Protein AF-A0A2E9GTX1-F1 (afdb_monomer_lite)

Foldseek 3Di:
DPPPVVVVQFQVFFPPNPDDAADDFDAAPLRARLDDRHGHDDDLVNLLVVLVVQLAQWEWAWAQAPQRDTDTDIDGSVCSVVCQRPADKDQLQVNQADPVGDGDPDPVRDRDAIKGWHWRRRQWGQDPVHRNYIYTYTFIAHRSRHGDPRGPVVVVVVVQVVQVVVVHHDDDDDDDDDDDPDD

Secondary structure (DSSP, 8-state):
---THHHHHHHHTBSS-S-----PPPB-TT--BSS-TTS----HHHHHHHHHTTT--EEEEEEE-TTS-EEEEEEEHHHHHHHHHH-EEE-GGGGSB-TTS-B---TTS-SSS-EEEEEEEEEEEEETTEEEEEEEEEEEE-TTSPBPTT-HHHHHHHHHHHHHTTT------------PPP-

Structure (mmCIF, N/CA/C/O backbone):
data_AF-A0A2E9GTX1-F1
#
_entry.id   AF-A0A2E9GTX1-F1
#
loo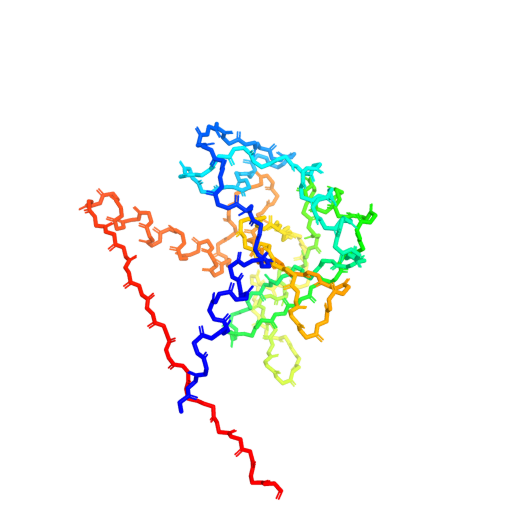p_
_atom_site.group_PDB
_atom_site.id
_atom_site.type_symbol
_atom_site.label_atom_id
_atom_site.label_alt_id
_atom_site.label_comp_id
_atom_site.label_asym_id
_atom_site.label_entity_id
_atom_site.label_seq_id
_atom_site.pdbx_PDB_ins_code
_atom_site.Cartn_x
_atom_site.Cartn_y
_atom_site.Cartn_z
_atom_site.occupancy
_atom_site.B_iso_or_equiv
_atom_site.auth_seq_id
_atom_site.auth_comp_id
_atom_site.auth_asym_id
_atom_site.auth_atom_id
_atom_site.pdbx_PDB_model_num
ATOM 1 N N . MET A 1 1 ? -7.125 -26.674 14.802 1.00 30.84 1 MET A N 1
ATOM 2 C CA . MET A 1 1 ? -8.381 -26.410 14.075 1.00 30.84 1 MET A CA 1
ATOM 3 C C . MET A 1 1 ? -8.521 -24.899 14.019 1.00 30.84 1 MET A C 1
ATOM 5 O O . MET A 1 1 ? -8.770 -24.301 15.054 1.00 30.84 1 MET A O 1
ATOM 9 N N . PHE A 1 2 ? -8.186 -24.266 12.892 1.00 29.27 2 PHE A N 1
ATOM 10 C CA . PHE A 1 2 ? -8.437 -22.829 12.733 1.00 29.27 2 PHE A CA 1
ATOM 11 C C . PHE A 1 2 ? -9.960 -22.638 12.704 1.00 29.27 2 PHE A C 1
ATOM 13 O O . PHE A 1 2 ? -10.611 -23.384 11.968 1.00 29.27 2 PHE A O 1
ATOM 20 N N . PRO A 1 3 ? -10.545 -21.738 13.512 1.00 34.19 3 PRO A N 1
ATOM 21 C CA . PRO A 1 3 ? -11.984 -21.523 13.473 1.00 34.19 3 PRO A CA 1
ATOM 22 C C . PRO A 1 3 ? -12.369 -21.019 12.078 1.00 34.19 3 PRO A C 1
ATOM 24 O O . PRO A 1 3 ? -11.708 -20.139 11.521 1.00 34.19 3 PRO A O 1
ATOM 27 N N . ALA A 1 4 ? -13.426 -21.601 11.509 1.00 36.94 4 ALA A N 1
ATOM 28 C CA . ALA A 1 4 ? -13.964 -21.264 10.188 1.00 36.94 4 ALA A CA 1
ATOM 29 C C . ALA A 1 4 ? -14.425 -19.791 10.073 1.00 36.94 4 ALA A C 1
ATOM 31 O O . ALA A 1 4 ? -14.687 -19.295 8.978 1.00 36.94 4 ALA A O 1
ATOM 32 N N . ASP A 1 5 ? -14.462 -19.079 11.198 1.00 38.44 5 ASP A N 1
ATOM 33 C CA . ASP A 1 5 ? -15.080 -17.765 11.358 1.00 38.44 5 ASP A CA 1
ATOM 34 C C . ASP A 1 5 ? -14.174 -16.609 10.892 1.00 38.44 5 ASP A C 1
ATOM 36 O O . ASP A 1 5 ? -14.658 -15.537 10.532 1.00 38.44 5 ASP A O 1
ATOM 40 N N . VAL A 1 6 ? -12.853 -16.820 10.813 1.00 40.81 6 VAL A N 1
ATOM 41 C CA . VAL A 1 6 ? -11.898 -15.767 10.401 1.00 40.81 6 VAL A CA 1
ATOM 42 C C . VAL A 1 6 ? -12.051 -15.421 8.918 1.00 40.81 6 VAL A C 1
ATOM 44 O O . VAL A 1 6 ? -11.935 -14.261 8.522 1.00 40.81 6 VAL A O 1
ATOM 47 N N . SER A 1 7 ? -12.346 -16.416 8.078 1.00 39.41 7 SER A N 1
ATOM 48 C CA . SER A 1 7 ? -12.526 -16.211 6.638 1.00 39.41 7 SER A CA 1
ATOM 49 C C . SER A 1 7 ? -13.778 -15.391 6.326 1.00 39.41 7 SER A C 1
ATOM 51 O O . SER A 1 7 ? -13.758 -14.597 5.389 1.00 39.41 7 SER A O 1
ATOM 53 N N . VAL A 1 8 ? -14.844 -15.550 7.116 1.00 40.91 8 VAL A N 1
ATOM 54 C CA . VAL A 1 8 ? -16.100 -14.801 6.956 1.00 40.91 8 VAL A CA 1
ATOM 55 C C . VAL A 1 8 ? -15.940 -13.369 7.470 1.00 40.91 8 VAL A C 1
ATOM 57 O O . VAL A 1 8 ? -16.283 -12.436 6.746 1.00 40.91 8 VAL A O 1
ATOM 60 N N . ALA A 1 9 ? -15.301 -13.175 8.630 1.00 45.56 9 ALA A N 1
ATOM 61 C CA . ALA A 1 9 ? -15.010 -11.843 9.166 1.00 45.56 9 ALA A CA 1
ATOM 62 C C . ALA A 1 9 ? -14.169 -10.995 8.189 1.00 45.56 9 ALA A C 1
ATOM 64 O O . ALA A 1 9 ? -14.499 -9.844 7.907 1.00 45.56 9 ALA A O 1
ATOM 65 N N . CYS A 1 10 ? -13.128 -11.570 7.572 1.00 47.41 10 CYS A N 1
ATOM 66 C CA . CYS A 1 10 ? -12.327 -10.867 6.560 1.00 47.41 10 CYS A CA 1
ATOM 67 C C . CYS A 1 10 ? -13.159 -10.376 5.361 1.00 47.41 10 CYS A C 1
ATOM 69 O O . CYS A 1 10 ? -12.869 -9.315 4.805 1.00 47.41 10 CYS A O 1
ATOM 71 N N . LEU A 1 11 ? -14.195 -11.119 4.959 1.00 54.22 11 LEU A N 1
ATOM 72 C CA . LEU A 1 11 ? -15.062 -10.746 3.838 1.00 54.22 11 LEU A CA 1
ATOM 73 C C . LEU A 1 11 ? -16.042 -9.621 4.206 1.00 54.22 11 LEU A C 1
ATOM 75 O O . LEU A 1 11 ? -16.317 -8.772 3.361 1.00 54.22 11 LEU A O 1
ATOM 79 N N . GLU A 1 12 ? -16.528 -9.573 5.449 1.00 61.72 12 GLU A N 1
ATOM 80 C CA . GLU A 1 12 ? -17.416 -8.506 5.948 1.00 61.72 12 GLU A CA 1
ATOM 81 C C . GLU A 1 12 ? -16.687 -7.173 6.158 1.00 61.72 12 GLU A C 1
ATOM 83 O O . GLU A 1 12 ? -17.268 -6.093 6.005 1.00 61.72 12 GLU A O 1
ATOM 88 N N . HIS A 1 13 ? -15.390 -7.245 6.456 1.00 71.44 13 HIS A N 1
ATOM 89 C CA . HIS A 1 13 ? -14.530 -6.083 6.649 1.00 71.44 13 HIS A CA 1
ATOM 90 C C . HIS A 1 13 ? -13.883 -5.569 5.359 1.00 71.44 13 HIS A C 1
ATOM 92 O O . HIS A 1 13 ? -13.066 -4.659 5.450 1.00 71.44 13 HIS A O 1
ATOM 98 N N . SER A 1 14 ? -14.218 -6.112 4.184 1.00 73.38 14 SER A N 1
ATOM 99 C CA . SER A 1 14 ? -13.615 -5.730 2.897 1.00 73.38 14 SER A CA 1
ATOM 100 C C . SER A 1 14 ? -14.444 -4.696 2.125 1.00 73.38 14 SER A C 1
ATOM 102 O O . SER A 1 14 ? -15.677 -4.707 2.161 1.00 73.38 14 SER A O 1
ATOM 104 N N . PHE A 1 15 ? -13.762 -3.837 1.370 1.00 68.06 15 PHE A N 1
ATOM 105 C CA . PHE A 1 15 ? -14.365 -2.896 0.429 1.00 68.06 15 PHE A CA 1
ATOM 106 C C . PHE A 1 15 ? -13.923 -3.201 -1.018 1.00 68.06 15 PHE A C 1
ATOM 108 O O . PHE A 1 15 ? -12.740 -3.445 -1.241 1.00 68.06 15 PHE A O 1
ATOM 115 N N . PRO A 1 16 ? -14.834 -3.156 -2.013 1.00 65.38 16 PRO A N 1
ATOM 116 C CA . PRO A 1 16 ? -16.277 -2.964 -1.877 1.00 65.38 16 PRO A CA 1
ATOM 117 C C . PRO A 1 16 ? -16.986 -4.199 -1.297 1.00 65.38 16 PRO A C 1
ATOM 119 O O . PRO A 1 16 ? -16.558 -5.331 -1.536 1.00 65.38 16 PRO A O 1
ATOM 122 N N . PRO A 1 17 ? -18.133 -4.020 -0.616 1.00 59.28 17 PRO A N 1
ATOM 123 C CA . PRO A 1 17 ? -19.033 -5.135 -0.346 1.00 59.28 17 PRO A CA 1
ATOM 124 C C . PRO A 1 17 ? -19.500 -5.734 -1.686 1.00 59.28 17 PRO A C 1
ATOM 126 O O . PRO A 1 17 ? -19.819 -4.992 -2.611 1.00 59.28 17 PRO A O 1
ATOM 129 N N . ARG A 1 18 ? -19.520 -7.071 -1.804 1.00 51.00 18 ARG A N 1
ATOM 130 C CA . ARG A 1 18 ? -19.622 -7.904 -3.036 1.00 51.00 18 ARG A CA 1
ATOM 131 C C . ARG A 1 18 ? -20.812 -7.673 -4.021 1.00 51.00 18 ARG A C 1
ATOM 133 O O . ARG A 1 18 ? -21.180 -8.597 -4.739 1.00 51.00 18 ARG A O 1
ATOM 140 N N . ARG A 1 19 ? -21.435 -6.493 -4.122 1.00 41.34 19 ARG A N 1
ATOM 141 C CA . ARG A 1 19 ? -22.638 -6.234 -4.948 1.00 41.34 19 ARG A CA 1
ATOM 142 C C . ARG A 1 19 ? -22.541 -5.052 -5.927 1.00 41.34 19 ARG A C 1
ATOM 144 O O . ARG A 1 19 ? -23.548 -4.390 -6.153 1.00 41.34 19 ARG A O 1
ATOM 151 N N . VAL A 1 20 ? -21.390 -4.775 -6.542 1.00 38.41 20 VAL A N 1
ATOM 152 C CA . VAL A 1 20 ? -21.312 -3.725 -7.582 1.00 38.41 20 VAL A CA 1
ATOM 153 C C . VAL A 1 20 ? -20.750 -4.286 -8.889 1.00 38.41 20 VAL A C 1
ATOM 155 O O . VAL A 1 20 ? -19.671 -4.874 -8.914 1.00 38.41 20 VAL A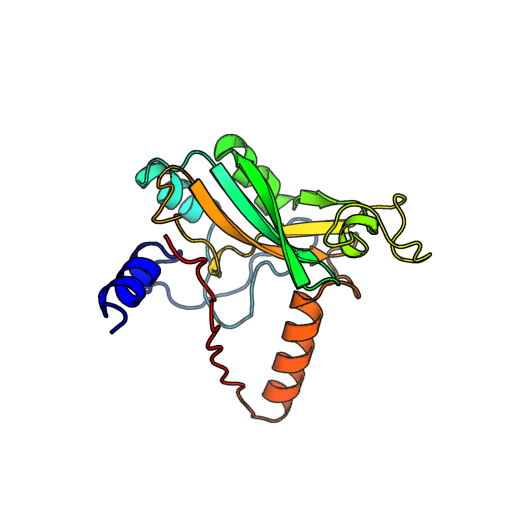 O 1
ATOM 158 N N . ALA A 1 21 ? -21.529 -4.142 -9.964 1.00 31.72 21 ALA A N 1
ATOM 159 C CA . ALA A 1 21 ? -21.206 -4.598 -11.314 1.00 31.72 21 ALA A CA 1
ATOM 160 C C . ALA A 1 21 ? -20.113 -3.740 -11.987 1.00 31.72 21 ALA A C 1
ATOM 162 O O . ALA A 1 21 ? -19.920 -2.571 -11.655 1.00 31.72 21 ALA A O 1
ATOM 163 N N . ALA A 1 22 ? -19.405 -4.344 -12.946 1.00 31.77 22 ALA A N 1
ATOM 164 C CA . ALA A 1 22 ? -18.255 -3.780 -13.656 1.00 31.77 22 ALA A CA 1
ATOM 165 C C . ALA A 1 22 ? -18.620 -2.652 -14.650 1.00 31.77 22 ALA A C 1
ATOM 167 O O . ALA A 1 22 ? -19.544 -2.824 -15.441 1.00 31.77 22 ALA A O 1
ATOM 168 N N . ASN A 1 23 ? -17.880 -1.528 -14.630 1.00 38.50 23 ASN A N 1
ATOM 169 C CA . ASN A 1 23 ? -17.809 -0.494 -15.687 1.00 38.50 23 ASN A CA 1
ATOM 170 C C . ASN A 1 23 ? -16.653 0.512 -15.399 1.00 38.50 23 ASN A C 1
ATOM 172 O O . ASN A 1 23 ? -16.122 0.472 -14.288 1.00 38.50 23 ASN A O 1
ATOM 176 N N . PRO A 1 24 ? -16.239 1.374 -16.354 1.00 32.38 24 PRO A N 1
ATOM 177 C CA . PRO A 1 24 ? -14.849 1.574 -16.758 1.00 32.38 24 PRO A CA 1
ATOM 178 C C . PRO A 1 24 ? -13.986 2.359 -15.751 1.00 32.38 24 PRO A C 1
ATOM 180 O O . PRO A 1 24 ? -14.481 3.075 -14.879 1.00 32.38 24 PRO A O 1
ATOM 183 N N . ALA A 1 25 ? -12.670 2.213 -15.930 1.00 37.97 25 ALA A N 1
ATOM 184 C CA . ALA A 1 25 ? -11.606 2.768 -15.104 1.00 37.97 25 ALA A CA 1
ATOM 185 C C . ALA A 1 25 ? -11.706 4.287 -14.888 1.00 37.97 25 ALA A C 1
ATOM 187 O O . ALA A 1 25 ? -11.892 5.053 -15.833 1.00 37.97 25 ALA A O 1
ATOM 188 N N . VAL A 1 26 ? -11.491 4.717 -13.643 1.00 38.34 26 VAL A N 1
ATOM 189 C CA . VAL A 1 26 ? -11.219 6.120 -13.310 1.00 38.34 26 VAL A CA 1
ATOM 190 C C . VAL A 1 26 ? -9.700 6.314 -13.287 1.00 38.34 26 VAL A C 1
ATOM 192 O O . VAL A 1 26 ? -8.965 5.566 -12.644 1.00 38.34 26 VAL A O 1
ATOM 195 N N . GLN A 1 27 ? -9.212 7.291 -14.039 1.00 42.59 27 GLN A N 1
ATOM 196 C CA . GLN A 1 27 ? -7.815 7.712 -13.982 1.00 42.59 27 GLN A CA 1
ATOM 197 C C . GLN A 1 27 ? -7.667 8.724 -12.846 1.00 42.59 27 GLN A C 1
ATOM 199 O O . GLN A 1 27 ? -8.513 9.605 -12.692 1.00 42.59 27 GLN A O 1
ATOM 204 N N . ASN A 1 28 ? -6.615 8.597 -12.039 1.00 51.41 28 ASN A N 1
ATOM 205 C CA . ASN A 1 28 ? -6.209 9.694 -11.163 1.00 51.41 28 ASN A CA 1
ATOM 206 C C . ASN A 1 28 ? -5.458 10.771 -11.973 1.00 51.41 28 ASN A C 1
ATOM 208 O O . ASN A 1 28 ? -5.235 10.609 -13.175 1.00 51.41 28 ASN A O 1
ATOM 212 N N . ASN A 1 29 ? -5.025 11.855 -11.322 1.00 47.56 29 ASN A N 1
ATOM 213 C CA . ASN A 1 29 ? -4.294 12.953 -11.978 1.00 47.56 29 ASN A CA 1
ATOM 214 C C . ASN A 1 29 ? -2.968 12.528 -12.636 1.00 47.56 29 ASN A C 1
ATOM 216 O O . ASN A 1 29 ? -2.377 13.302 -13.384 1.00 47.56 29 ASN A O 1
ATOM 220 N N . PHE A 1 30 ? -2.506 11.304 -12.381 1.00 44.81 30 PHE A N 1
ATOM 221 C CA . PHE A 1 30 ? -1.308 10.737 -12.984 1.00 44.81 30 PHE A CA 1
ATOM 222 C C . PHE A 1 30 ? -1.610 9.825 -14.175 1.00 44.81 30 PHE A C 1
ATOM 224 O O . PHE A 1 30 ? -0.687 9.242 -14.719 1.00 44.81 30 PHE A O 1
ATOM 231 N N . GLY A 1 31 ? -2.868 9.640 -14.584 1.00 40.12 31 GLY A N 1
ATOM 232 C CA . GLY A 1 31 ? -3.204 8.670 -15.633 1.00 40.12 31 GLY A CA 1
ATOM 233 C C . GLY A 1 31 ? -2.985 7.211 -15.208 1.00 40.12 31 GLY A C 1
ATOM 234 O O . GLY A 1 31 ? -3.155 6.304 -16.024 1.00 40.12 31 GLY A O 1
ATOM 235 N N . VAL A 1 32 ? -2.657 6.971 -13.930 1.00 42.09 32 VAL A N 1
ATOM 236 C CA . VAL A 1 32 ? -2.565 5.632 -13.348 1.00 42.09 32 VAL A CA 1
ATOM 237 C C . VAL A 1 32 ? -3.973 5.084 -13.283 1.00 42.09 32 VAL A C 1
ATOM 239 O O . VAL A 1 32 ? -4.873 5.678 -12.680 1.00 42.09 32 VAL A O 1
ATOM 242 N N . VAL A 1 33 ? -4.160 3.914 -13.875 1.00 42.41 33 VAL A N 1
ATOM 243 C CA . VAL A 1 33 ? -5.360 3.130 -13.636 1.00 42.41 33 VAL A CA 1
ATOM 244 C C . VAL A 1 33 ? -5.305 2.693 -12.170 1.00 42.41 33 VAL A C 1
ATOM 246 O O . VAL A 1 33 ? -4.505 1.832 -11.816 1.00 42.41 33 VAL A O 1
ATOM 249 N N . LEU A 1 34 ? -6.152 3.262 -11.305 1.00 43.19 34 LEU A N 1
ATOM 250 C CA . LEU A 1 34 ? -6.303 2.823 -9.903 1.00 43.19 34 LEU A CA 1
ATOM 251 C C . LEU A 1 34 ? -6.851 1.376 -9.786 1.00 43.19 34 LEU A C 1
ATOM 253 O O . LEU A 1 34 ? -7.179 0.927 -8.691 1.00 43.19 34 LEU A O 1
ATOM 257 N N . TYR A 1 35 ? -7.000 0.664 -10.910 1.00 47.97 35 TYR A N 1
ATOM 258 C CA . TYR A 1 35 ? -7.848 -0.512 -11.080 1.00 47.97 35 TYR A CA 1
ATOM 259 C C . TYR A 1 35 ? -7.195 -1.573 -11.974 1.00 47.97 35 TYR A C 1
ATOM 261 O O . TYR A 1 35 ? -6.485 -1.270 -12.933 1.00 47.97 35 TYR A O 1
ATOM 269 N N . SER A 1 36 ? -7.541 -2.832 -11.723 1.00 36.91 36 SER A N 1
ATOM 270 C CA . SER A 1 36 ? -7.483 -3.893 -12.728 1.00 36.91 36 SER A CA 1
ATOM 271 C C . SER A 1 36 ? -8.814 -3.913 -13.485 1.00 36.91 36 SER A C 1
ATOM 273 O O . SER A 1 36 ? -9.874 -3.771 -12.879 1.00 36.91 36 SER A O 1
ATOM 275 N N . ALA A 1 37 ? -8.779 -4.093 -14.809 1.00 33.03 37 ALA A N 1
ATOM 276 C CA . ALA A 1 37 ? -9.908 -3.975 -15.746 1.00 33.03 37 ALA A CA 1
ATOM 277 C C . ALA A 1 37 ? -11.081 -4.971 -15.539 1.00 33.03 37 ALA A C 1
ATOM 279 O O . ALA A 1 37 ? -11.916 -5.139 -16.424 1.00 33.03 37 ALA A O 1
ATOM 280 N N . ALA A 1 38 ? -11.168 -5.640 -14.388 1.00 35.59 38 ALA A N 1
ATOM 281 C CA . ALA A 1 38 ? -12.142 -6.687 -14.110 1.00 35.59 38 ALA A CA 1
ATOM 282 C C . ALA A 1 38 ? -13.292 -6.268 -13.174 1.00 35.59 38 ALA A C 1
ATOM 284 O O . ALA A 1 38 ? -14.238 -7.043 -13.017 1.00 35.59 38 ALA A O 1
ATOM 285 N N . ARG A 1 39 ? -13.234 -5.113 -12.492 1.00 45.41 39 ARG A N 1
ATOM 286 C CA . ARG A 1 39 ? -14.155 -4.800 -11.380 1.00 45.41 39 ARG A CA 1
ATOM 287 C C . ARG A 1 39 ? -14.478 -3.301 -11.326 1.00 45.41 39 ARG A C 1
ATOM 289 O O . ARG A 1 39 ? -13.654 -2.471 -11.674 1.00 45.41 39 ARG A O 1
ATOM 296 N N . GLY A 1 40 ? -15.742 -2.985 -11.034 1.00 43.00 40 GLY A N 1
ATOM 297 C CA . GLY A 1 40 ? -16.396 -1.725 -11.408 1.00 43.00 40 GLY A CA 1
ATOM 298 C C . GLY A 1 40 ? -15.986 -0.458 -10.661 1.00 43.00 40 GLY A C 1
ATOM 299 O O . GLY A 1 40 ? -15.158 -0.466 -9.759 1.00 43.00 40 GLY A O 1
ATOM 300 N N . ARG A 1 41 ? -16.617 0.651 -11.060 1.00 45.06 41 ARG A N 1
ATOM 301 C CA . ARG A 1 41 ? -16.395 2.016 -10.567 1.00 45.06 41 ARG A CA 1
ATOM 302 C C . ARG A 1 41 ? -16.552 2.114 -9.044 1.00 45.06 41 ARG A C 1
ATOM 304 O O . ARG A 1 41 ? -17.666 2.200 -8.538 1.00 45.06 41 ARG A O 1
ATOM 311 N N . LEU A 1 42 ? -15.431 2.175 -8.331 1.00 55.28 42 LEU A N 1
ATOM 312 C CA . LEU A 1 42 ? -15.382 2.577 -6.926 1.00 55.28 42 LEU A CA 1
ATOM 313 C C . LEU A 1 42 ? -15.067 4.061 -6.855 1.00 55.28 42 LEU A C 1
ATOM 315 O O . LEU A 1 42 ? -13.992 4.487 -7.279 1.00 55.28 42 LEU A O 1
ATOM 319 N N . VAL A 1 43 ? -16.007 4.854 -6.344 1.00 67.50 43 VAL A N 1
ATOM 320 C CA . VAL A 1 43 ? -15.802 6.290 -6.159 1.00 67.50 43 VAL A CA 1
ATOM 321 C C . VAL A 1 43 ? -15.094 6.503 -4.821 1.00 67.50 43 VAL A C 1
ATOM 323 O O . VAL A 1 43 ? -15.498 5.936 -3.809 1.00 67.50 43 VAL A O 1
ATOM 326 N N . VAL A 1 44 ? -14.065 7.357 -4.786 1.00 75.06 44 VAL A N 1
ATOM 327 C CA . VAL A 1 44 ? -13.350 7.767 -3.554 1.00 75.06 44 VAL A CA 1
ATOM 328 C C . VAL A 1 44 ? -14.326 8.132 -2.424 1.00 75.06 44 VAL A C 1
ATOM 330 O O . VAL A 1 44 ? -14.142 7.743 -1.272 1.00 75.06 44 VAL A O 1
ATOM 333 N N . LYS A 1 45 ? -15.424 8.809 -2.776 1.00 79.38 45 LYS A N 1
ATOM 334 C CA . LYS A 1 45 ? -16.520 9.169 -1.871 1.00 79.38 45 LYS A CA 1
ATOM 335 C C . LYS A 1 45 ? -17.201 7.960 -1.215 1.00 79.38 45 LYS A C 1
ATOM 337 O O . LYS A 1 45 ? -17.541 8.035 -0.035 1.00 79.38 45 LYS A O 1
ATOM 342 N N . ASP A 1 46 ? -17.396 6.866 -1.948 1.00 83.06 46 ASP A N 1
ATOM 343 C CA . ASP A 1 46 ? -18.053 5.660 -1.433 1.00 83.06 46 ASP A CA 1
ATOM 344 C C . ASP A 1 46 ? -17.168 4.967 -0.400 1.00 83.06 46 ASP A C 1
ATOM 346 O O . ASP A 1 46 ? -17.657 4.565 0.654 1.00 83.06 46 ASP A O 1
ATOM 350 N N . LEU A 1 47 ? -15.857 4.899 -0.658 1.00 83.44 47 LEU A N 1
ATOM 351 C CA . LEU A 1 47 ? -14.899 4.369 0.308 1.00 83.44 47 LEU A CA 1
ATOM 352 C C . LEU A 1 47 ? -14.866 5.223 1.575 1.00 83.44 47 LEU A C 1
ATOM 354 O O . LEU A 1 47 ? -14.964 4.681 2.670 1.00 83.44 47 LEU A O 1
ATOM 358 N N . ILE A 1 48 ? -14.746 6.547 1.437 1.00 86.62 48 ILE A N 1
ATOM 359 C CA . ILE A 1 48 ? -14.726 7.452 2.593 1.00 86.62 48 ILE A CA 1
ATOM 360 C C . ILE A 1 48 ? -16.005 7.272 3.415 1.00 86.62 48 ILE A C 1
ATOM 362 O O . ILE A 1 48 ? -15.920 7.075 4.620 1.00 86.62 48 ILE A O 1
ATOM 366 N N . SER A 1 49 ? -17.173 7.234 2.768 1.00 88.56 49 SER A N 1
ATOM 367 C CA . SER A 1 49 ? -18.453 7.009 3.456 1.00 88.56 49 SER A CA 1
ATOM 368 C C . SER A 1 49 ? -18.493 5.650 4.163 1.00 88.56 49 SER A C 1
ATOM 370 O O . SER A 1 49 ? -18.930 5.556 5.308 1.00 88.56 49 SER A O 1
ATOM 372 N N . TRP A 1 50 ? -18.007 4.594 3.503 1.00 89.12 50 TRP A N 1
ATOM 373 C CA . TRP A 1 50 ? -17.950 3.238 4.050 1.00 89.12 50 TRP A CA 1
ATOM 374 C C . TRP A 1 50 ? -17.021 3.124 5.267 1.00 89.12 50 TRP A C 1
ATOM 376 O O . TRP A 1 50 ? -17.361 2.413 6.217 1.00 89.12 50 TRP A O 1
ATOM 386 N N . LEU A 1 51 ? -15.886 3.833 5.243 1.00 91.56 51 LEU A N 1
ATOM 387 C CA . LEU A 1 51 ? -14.923 3.932 6.342 1.00 91.56 51 LEU A CA 1
ATOM 388 C C . LEU A 1 51 ? -15.490 4.749 7.509 1.00 91.56 51 LEU A C 1
ATOM 390 O O . LEU A 1 51 ? -15.425 4.306 8.652 1.00 91.56 51 LEU A O 1
ATOM 394 N N . THR A 1 52 ? -16.088 5.911 7.228 1.00 92.38 52 THR A N 1
ATOM 395 C CA . THR A 1 52 ? -16.698 6.771 8.252 1.00 92.38 52 THR A CA 1
ATOM 396 C C . THR A 1 52 ? -17.845 6.065 8.967 1.00 92.38 52 THR A C 1
ATOM 398 O O . THR A 1 52 ? -17.929 6.136 10.185 1.00 92.38 52 THR A O 1
ATOM 401 N N . ALA A 1 53 ? -18.684 5.315 8.245 1.00 92.94 53 ALA A N 1
ATOM 402 C CA . ALA A 1 53 ? -19.771 4.531 8.838 1.00 92.94 53 ALA A CA 1
ATOM 403 C C . ALA A 1 53 ? -19.297 3.389 9.765 1.00 92.94 53 ALA A C 1
ATOM 405 O O . ALA A 1 53 ? -20.125 2.727 10.384 1.00 92.94 53 ALA A O 1
ATOM 406 N N . ARG A 1 54 ? -17.987 3.120 9.818 1.00 92.69 54 ARG A N 1
ATOM 407 C CA . ARG A 1 54 ? -17.340 2.098 10.657 1.00 92.69 54 ARG A CA 1
ATOM 408 C C . ARG A 1 54 ? -16.389 2.711 11.687 1.00 92.69 54 ARG A C 1
ATOM 410 O O . ARG A 1 54 ? -15.531 2.004 12.200 1.00 92.69 54 ARG A O 1
ATOM 417 N N . ASP A 1 55 ? -16.498 4.017 11.932 1.00 94.75 55 ASP A N 1
ATOM 418 C CA . ASP A 1 55 ? -15.653 4.760 12.875 1.00 94.75 55 ASP A CA 1
ATOM 419 C C . ASP A 1 55 ? -14.142 4.637 12.589 1.00 94.75 55 ASP A C 1
ATOM 421 O O . ASP A 1 55 ? -13.299 4.719 13.487 1.00 94.75 55 ASP A O 1
ATOM 425 N N . VAL A 1 56 ? -13.774 4.462 11.313 1.00 95.50 56 VAL A N 1
ATOM 426 C CA . VAL A 1 56 ? -12.368 4.423 10.901 1.00 95.50 56 VAL A CA 1
ATOM 427 C C . VAL A 1 56 ? -11.793 5.835 10.850 1.00 95.50 56 VAL A C 1
ATOM 429 O O . VAL A 1 56 ? -12.245 6.690 10.088 1.00 95.50 56 VAL A O 1
ATOM 432 N N . ASN A 1 57 ? -10.714 6.048 11.596 1.00 95.38 57 ASN A N 1
ATOM 433 C CA . ASN A 1 57 ? -9.970 7.304 11.655 1.00 95.38 57 ASN A CA 1
ATOM 434 C C . ASN A 1 57 ? -8.741 7.307 10.738 1.00 95.38 57 ASN A C 1
ATOM 436 O O . ASN A 1 57 ? -8.321 8.369 10.267 1.00 95.38 57 ASN A O 1
ATOM 440 N N . PHE A 1 58 ? -8.175 6.129 10.463 1.00 96.31 58 PHE A N 1
ATOM 441 C CA . PHE A 1 58 ? -6.906 5.985 9.752 1.00 96.31 58 PHE A CA 1
ATOM 442 C C . PHE A 1 58 ? -6.933 4.862 8.715 1.00 96.31 58 PHE A C 1
ATOM 444 O O . PHE A 1 58 ? -7.406 3.761 8.988 1.00 96.31 58 PHE A O 1
ATOM 451 N N . VAL A 1 59 ? -6.314 5.096 7.561 1.00 95.06 59 VAL A N 1
ATOM 452 C CA . VAL A 1 59 ? -6.064 4.081 6.532 1.00 95.06 59 VAL A CA 1
ATOM 453 C C . VAL A 1 59 ? -4.565 3.856 6.392 1.00 95.06 59 VAL A C 1
ATOM 455 O O . VAL A 1 59 ? -3.811 4.785 6.116 1.00 95.06 59 VAL A O 1
ATOM 458 N N . ARG A 1 60 ? -4.130 2.611 6.589 1.00 96.06 60 ARG A N 1
ATOM 459 C CA . ARG A 1 60 ? -2.741 2.165 6.442 1.00 96.06 60 ARG A CA 1
ATOM 460 C C . ARG A 1 60 ? -2.505 1.697 5.006 1.00 96.06 60 ARG A C 1
ATOM 462 O O . ARG A 1 60 ? -3.030 0.656 4.613 1.00 96.06 60 ARG A O 1
ATOM 469 N N . VAL A 1 61 ? -1.717 2.437 4.235 1.00 95.19 61 VAL A N 1
ATOM 470 C CA . VAL A 1 61 ? -1.329 2.062 2.869 1.00 95.19 61 VAL A CA 1
ATOM 471 C C . VAL A 1 61 ? -0.069 1.209 2.941 1.00 95.19 61 VAL A C 1
ATOM 473 O O . VAL A 1 61 ? 1.005 1.692 3.294 1.00 95.19 61 VAL A O 1
ATOM 476 N N . GLY A 1 62 ? -0.222 -0.082 2.665 1.00 95.69 62 GLY A N 1
ATOM 477 C CA . GLY A 1 62 ? 0.829 -1.083 2.745 1.00 95.69 62 GLY A CA 1
ATOM 478 C C . GLY A 1 62 ? 1.591 -1.252 1.437 1.00 95.69 62 GLY A C 1
ATOM 479 O O . GLY A 1 62 ? 0.997 -1.488 0.387 1.00 95.69 62 GLY A O 1
ATOM 480 N N . ARG A 1 63 ? 2.917 -1.213 1.522 1.00 94.31 63 ARG A N 1
ATOM 481 C CA . ARG A 1 63 ? 3.857 -1.539 0.447 1.00 94.31 63 ARG A CA 1
ATOM 482 C C . ARG A 1 63 ? 4.765 -2.681 0.884 1.00 94.31 63 ARG A C 1
ATOM 484 O O . ARG A 1 63 ? 5.137 -2.753 2.050 1.00 94.31 63 ARG A O 1
ATOM 491 N N . VAL A 1 64 ? 5.143 -3.549 -0.044 1.00 93.56 64 VAL A N 1
ATOM 492 C CA . VAL A 1 64 ? 6.155 -4.583 0.205 1.00 93.56 64 VAL A CA 1
ATOM 493 C C . VAL A 1 64 ? 7.465 -4.111 -0.416 1.00 93.56 64 VAL A C 1
ATOM 495 O O . VAL A 1 64 ? 7.484 -3.774 -1.600 1.00 93.56 64 VAL A O 1
ATOM 498 N N . ASP A 1 65 ? 8.526 -4.024 0.384 1.00 92.06 65 ASP A N 1
ATOM 499 C CA . ASP A 1 65 ? 9.865 -3.691 -0.116 1.00 92.06 65 ASP A CA 1
ATOM 500 C C . ASP A 1 65 ? 10.557 -4.907 -0.764 1.00 92.06 65 ASP A C 1
ATOM 502 O O . ASP A 1 65 ? 10.010 -6.012 -0.804 1.00 92.06 65 ASP A O 1
ATOM 506 N N . SER A 1 66 ? 11.766 -4.722 -1.300 1.00 89.88 66 SER A N 1
ATOM 507 C CA . SER A 1 66 ? 12.495 -5.804 -1.978 1.00 89.88 66 SER A CA 1
ATOM 508 C C . SER A 1 66 ? 13.008 -6.870 -1.006 1.00 89.88 66 SER A C 1
ATOM 510 O O . SER A 1 66 ? 13.355 -7.965 -1.437 1.00 89.88 66 SER A O 1
ATOM 512 N N . GLY A 1 67 ? 13.023 -6.575 0.298 1.00 89.00 67 GLY A N 1
ATOM 513 C CA . GLY A 1 67 ? 13.307 -7.533 1.364 1.00 89.00 67 GLY A CA 1
ATOM 514 C C . GLY A 1 67 ? 12.095 -8.381 1.761 1.00 89.00 67 GLY A C 1
ATOM 515 O O . GLY A 1 67 ? 12.208 -9.211 2.661 1.00 89.00 67 GLY A O 1
ATOM 516 N N . GLY A 1 68 ? 10.937 -8.184 1.120 1.00 90.56 68 GLY A N 1
ATOM 517 C CA . GLY A 1 68 ? 9.703 -8.906 1.428 1.00 90.56 68 GLY A CA 1
ATOM 518 C C . GLY A 1 68 ? 8.989 -8.398 2.683 1.00 90.56 68 GLY A C 1
ATOM 519 O O . GLY A 1 68 ? 8.090 -9.072 3.187 1.00 90.56 68 GLY A O 1
ATOM 520 N N . VAL A 1 69 ? 9.359 -7.221 3.198 1.00 92.50 69 VAL A N 1
ATOM 521 C CA . VAL A 1 69 ? 8.762 -6.646 4.407 1.00 92.50 69 VAL A CA 1
ATOM 522 C C . VAL A 1 69 ? 7.590 -5.744 4.029 1.00 92.50 69 VAL A C 1
ATOM 524 O O . VAL A 1 69 ? 7.732 -4.808 3.240 1.00 92.50 69 VAL A O 1
ATOM 527 N N . LEU A 1 70 ? 6.421 -5.997 4.627 1.00 93.69 70 LEU A N 1
ATOM 528 C CA . LEU A 1 70 ? 5.277 -5.089 4.545 1.00 93.69 70 LEU A CA 1
ATOM 529 C C . LEU A 1 70 ? 5.533 -3.861 5.427 1.00 93.69 70 LEU A C 1
ATOM 531 O O . LEU A 1 70 ? 5.645 -3.972 6.647 1.00 93.69 70 LEU A O 1
ATOM 535 N N . ARG A 1 71 ? 5.567 -2.683 4.811 1.00 94.19 71 ARG A N 1
ATOM 536 C CA . ARG A 1 71 ? 5.687 -1.382 5.476 1.00 94.19 71 ARG A CA 1
ATOM 537 C C . ARG A 1 71 ? 4.450 -0.552 5.199 1.00 94.19 71 ARG A C 1
ATOM 539 O O . ARG A 1 71 ? 3.862 -0.663 4.126 1.00 94.19 71 ARG A O 1
ATOM 546 N N . VAL A 1 72 ? 4.042 0.255 6.170 1.00 95.06 72 VAL A N 1
ATOM 547 C CA . VAL A 1 72 ? 2.768 0.971 6.113 1.00 95.06 72 VAL A CA 1
ATOM 548 C C . VAL A 1 72 ? 2.948 2.450 6.382 1.00 95.06 72 VAL A C 1
ATOM 550 O O . VAL A 1 72 ? 3.678 2.832 7.288 1.00 95.06 72 VAL A O 1
ATOM 553 N N . GLU A 1 73 ? 2.197 3.251 5.639 1.00 93.69 73 GLU A N 1
ATOM 554 C CA . GLU A 1 73 ? 2.002 4.668 5.920 1.00 93.69 73 GLU A CA 1
ATOM 555 C C . GLU A 1 73 ? 0.557 4.888 6.340 1.00 93.69 73 GLU A C 1
ATOM 557 O O . GLU A 1 73 ? -0.367 4.437 5.659 1.00 93.69 73 GLU A O 1
ATOM 562 N N . ALA A 1 74 ? 0.338 5.568 7.460 1.00 94.50 74 ALA A N 1
ATOM 563 C CA . ALA A 1 74 ? -1.005 5.851 7.945 1.00 94.50 74 ALA A CA 1
ATOM 564 C C . ALA A 1 74 ? -1.464 7.233 7.473 1.00 94.50 74 ALA A C 1
ATOM 566 O O . ALA A 1 74 ? -0.818 8.239 7.751 1.00 94.50 74 ALA A O 1
ATOM 567 N N . GLN A 1 75 ? -2.607 7.282 6.795 1.00 93.62 75 GLN A N 1
ATOM 568 C CA . GLN A 1 75 ? -3.294 8.516 6.423 1.00 93.62 75 GLN A CA 1
ATOM 569 C C . GLN A 1 75 ? -4.548 8.672 7.274 1.00 93.62 75 GLN A C 1
ATOM 571 O O . GLN A 1 75 ? -5.272 7.700 7.492 1.00 93.62 75 GLN A O 1
ATOM 576 N N . THR A 1 76 ? -4.834 9.883 7.750 1.00 94.56 76 THR A N 1
ATOM 577 C CA . THR A 1 76 ? -6.130 10.150 8.386 1.00 94.56 76 THR A CA 1
ATOM 578 C C . THR A 1 76 ? -7.229 10.128 7.329 1.00 94.56 76 THR A C 1
ATOM 580 O O . THR A 1 76 ? -6.996 10.475 6.168 1.00 94.56 76 THR A O 1
ATOM 583 N N . ILE A 1 77 ? -8.458 9.797 7.725 1.00 89.81 77 ILE A N 1
ATOM 584 C CA . ILE A 1 77 ? -9.602 9.812 6.803 1.00 89.81 77 ILE A CA 1
ATOM 585 C C . ILE A 1 77 ? -9.809 11.191 6.147 1.00 89.81 77 ILE A C 1
ATOM 587 O O . ILE A 1 77 ? -10.204 11.276 4.988 1.00 89.81 77 ILE A O 1
ATOM 591 N N . ARG A 1 78 ? -9.445 12.274 6.853 1.00 87.81 78 ARG A N 1
ATOM 592 C CA . ARG A 1 78 ? -9.477 13.656 6.349 1.00 87.81 78 ARG A CA 1
ATOM 593 C C . ARG A 1 78 ? -8.547 13.868 5.150 1.00 87.81 78 ARG A C 1
ATOM 595 O O . ARG A 1 78 ? -8.899 14.615 4.244 1.00 87.81 78 ARG A O 1
ATOM 602 N N . HIS A 1 79 ? -7.370 13.246 5.152 1.00 87.19 79 HIS A N 1
ATOM 603 C CA . HIS A 1 79 ? -6.370 13.396 4.089 1.00 87.19 79 HIS A CA 1
ATOM 604 C C . HIS A 1 79 ? -6.429 12.280 3.042 1.00 87.19 79 HIS A C 1
ATOM 606 O O . HIS A 1 79 ? -5.772 12.377 2.007 1.00 87.19 79 HIS A O 1
ATOM 612 N N . LEU A 1 80 ? -7.257 11.258 3.270 1.00 84.19 80 LEU A N 1
ATOM 613 C CA . LEU A 1 80 ? -7.382 10.107 2.386 1.00 84.19 80 LEU A CA 1
ATOM 614 C C . LEU A 1 80 ? -7.799 10.493 0.963 1.00 84.19 80 LEU A C 1
ATOM 616 O O . LEU A 1 80 ? -7.229 9.961 0.022 1.00 84.19 80 LEU A O 1
ATOM 620 N N . ALA A 1 81 ? -8.739 11.430 0.790 1.00 82.19 81 ALA A N 1
ATOM 621 C CA . ALA A 1 81 ? -9.157 11.874 -0.545 1.00 82.19 81 ALA A CA 1
ATOM 622 C C . ALA A 1 81 ? -7.963 12.382 -1.371 1.00 82.19 81 ALA A C 1
ATOM 624 O O . ALA A 1 81 ? -7.730 11.909 -2.479 1.00 82.19 81 ALA A O 1
ATOM 625 N N . SER A 1 82 ? -7.142 13.252 -0.774 1.00 82.00 82 SER A N 1
ATOM 626 C CA . SER A 1 82 ? -5.927 13.766 -1.413 1.00 82.00 82 SER A CA 1
ATOM 627 C C . SER A 1 82 ? -4.912 12.655 -1.691 1.00 82.00 82 SER A C 1
ATOM 629 O O . SER A 1 82 ? -4.350 12.601 -2.779 1.00 82.00 82 SER A O 1
ATOM 631 N N . ALA A 1 83 ? -4.712 11.730 -0.748 1.00 82.25 83 ALA A N 1
ATOM 632 C CA . ALA A 1 83 ? -3.809 10.595 -0.933 1.00 82.25 83 ALA A CA 1
ATOM 633 C C . ALA A 1 83 ? -4.276 9.626 -2.038 1.00 82.25 83 ALA A C 1
ATOM 635 O O . ALA A 1 83 ? -3.455 8.968 -2.669 1.00 82.25 83 ALA A O 1
ATOM 636 N N . LEU A 1 84 ? -5.584 9.529 -2.288 1.00 80.56 84 LEU A N 1
ATOM 637 C CA . LEU A 1 84 ? -6.153 8.706 -3.359 1.00 80.56 84 LEU A CA 1
ATOM 638 C C . LEU A 1 84 ? -6.074 9.384 -4.724 1.00 80.56 84 LEU A C 1
ATOM 640 O O . LEU A 1 84 ? -5.794 8.726 -5.723 1.00 80.56 84 LEU A O 1
ATOM 644 N N . GLU A 1 85 ? -6.289 10.695 -4.762 1.00 79.75 85 GLU A N 1
ATOM 645 C CA . GLU A 1 85 ? -6.173 11.489 -5.984 1.00 79.75 85 GLU A CA 1
ATOM 646 C C . GLU A 1 85 ? -4.716 11.647 -6.419 1.00 79.75 85 GLU A C 1
ATOM 648 O O . GLU A 1 85 ? -4.413 11.551 -7.610 1.00 79.75 85 GLU A O 1
ATOM 653 N N . ASN A 1 86 ? -3.816 11.857 -5.455 1.00 79.69 86 ASN A N 1
ATOM 654 C CA . ASN A 1 86 ? -2.438 12.250 -5.722 1.00 79.69 86 ASN A CA 1
ATOM 655 C C . ASN A 1 86 ? -1.398 11.154 -5.417 1.00 79.69 86 ASN A C 1
ATOM 657 O O . ASN A 1 86 ? -0.222 11.310 -5.728 1.00 79.69 86 ASN A O 1
ATOM 661 N N . GLY A 1 87 ? -1.790 10.041 -4.797 1.00 86.19 87 GLY A N 1
ATOM 662 C CA . GLY A 1 87 ? -0.828 9.087 -4.247 1.00 86.19 87 GLY A CA 1
ATOM 663 C C . GLY A 1 87 ? -0.046 9.657 -3.056 1.00 86.19 87 GLY A C 1
ATOM 664 O O . GLY A 1 87 ? -0.165 10.825 -2.681 1.00 86.19 87 GLY A O 1
ATOM 665 N N . LEU A 1 88 ? 0.762 8.804 -2.431 1.00 91.75 88 LEU A N 1
ATOM 666 C CA . LEU A 1 88 ? 1.656 9.181 -1.342 1.00 91.75 88 LEU A CA 1
ATOM 667 C C . LEU A 1 88 ? 3.077 9.339 -1.900 1.00 91.75 88 LEU A C 1
ATOM 669 O O . LEU A 1 88 ? 3.598 8.380 -2.479 1.00 91.75 88 LEU A O 1
ATOM 673 N N . PRO A 1 89 ? 3.724 10.502 -1.729 1.00 92.81 89 PRO A N 1
ATOM 674 C CA . PRO A 1 89 ? 5.077 10.709 -2.222 1.00 92.81 89 PRO A CA 1
ATOM 675 C C . PRO A 1 89 ? 6.075 9.854 -1.439 1.00 92.81 89 PRO A C 1
ATOM 677 O O . PRO A 1 89 ? 6.030 9.789 -0.211 1.00 92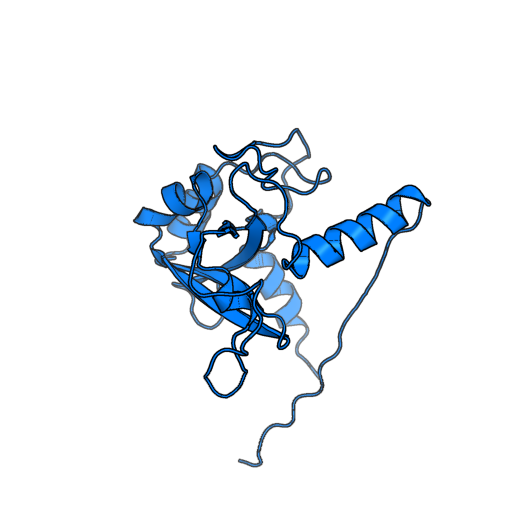.81 89 PRO A O 1
ATOM 680 N N . MET A 1 90 ? 6.991 9.217 -2.160 1.00 94.44 90 MET A N 1
ATOM 681 C CA . MET A 1 90 ? 8.031 8.345 -1.622 1.00 94.44 90 MET A CA 1
ATOM 682 C C . MET A 1 90 ? 9.354 8.596 -2.341 1.00 94.44 90 MET A C 1
ATOM 684 O O . MET A 1 90 ? 9.374 8.970 -3.513 1.00 94.44 90 MET A O 1
ATOM 688 N N . VAL A 1 91 ? 10.465 8.344 -1.653 1.00 95.25 91 VAL A N 1
ATOM 689 C CA . VAL A 1 91 ? 11.793 8.299 -2.284 1.00 95.25 91 VAL A CA 1
ATOM 690 C C . VAL A 1 91 ? 12.095 6.875 -2.769 1.00 95.25 91 VAL A C 1
ATOM 692 O O . VAL A 1 91 ? 11.691 5.927 -2.094 1.00 95.25 91 VAL A O 1
ATOM 695 N N . PRO A 1 92 ? 12.826 6.671 -3.880 1.00 95.75 92 PRO A N 1
ATOM 696 C CA . PRO A 1 92 ? 13.172 5.331 -4.377 1.00 95.75 92 PRO A CA 1
ATOM 697 C C . PRO A 1 92 ? 13.846 4.419 -3.336 1.00 95.75 92 PRO A C 1
ATOM 699 O O . PRO A 1 92 ? 13.558 3.221 -3.276 1.00 95.75 92 PRO A O 1
ATOM 702 N N . ALA A 1 93 ? 14.666 4.993 -2.448 1.00 95.62 93 ALA A N 1
ATOM 703 C CA . ALA A 1 93 ? 15.351 4.286 -1.360 1.00 95.62 93 ALA A CA 1
ATOM 704 C C . ALA A 1 93 ? 14.438 3.475 -0.434 1.00 95.62 93 ALA A C 1
ATOM 706 O O . ALA A 1 93 ? 14.899 2.524 0.199 1.00 95.62 93 ALA A O 1
ATOM 707 N N . VAL A 1 94 ? 13.136 3.776 -0.367 1.00 94.44 94 VAL A N 1
ATOM 708 C CA . VAL A 1 94 ? 12.202 2.986 0.447 1.00 94.44 94 VAL A CA 1
ATOM 709 C C . VAL A 1 94 ? 12.128 1.516 0.019 1.00 94.44 94 VAL A C 1
ATOM 711 O O . VAL A 1 94 ? 11.727 0.672 0.825 1.00 94.44 94 VAL A O 1
ATOM 714 N N . GLN A 1 95 ? 12.506 1.216 -1.227 1.00 95.25 95 GLN A N 1
ATOM 715 C CA . GLN A 1 95 ? 12.538 -0.126 -1.803 1.00 95.25 95 GLN A CA 1
ATOM 716 C C . GLN A 1 95 ? 13.852 -0.874 -1.503 1.00 95.25 95 GLN A C 1
ATOM 718 O O . GLN A 1 95 ? 13.884 -2.100 -1.587 1.00 95.25 95 GLN A O 1
ATOM 723 N N . ALA A 1 96 ? 14.903 -0.151 -1.099 1.00 94.75 96 ALA A N 1
ATOM 724 C CA . ALA A 1 96 ? 16.205 -0.683 -0.686 1.00 94.75 96 ALA A CA 1
ATOM 725 C C . ALA A 1 96 ? 16.335 -0.844 0.844 1.00 94.75 96 ALA A C 1
ATOM 727 O O . ALA A 1 96 ? 17.422 -1.107 1.357 1.00 94.75 96 ALA A O 1
ATOM 728 N N . ALA A 1 97 ? 15.239 -0.678 1.591 1.00 92.25 97 ALA A N 1
ATOM 729 C CA . ALA A 1 97 ? 15.237 -0.810 3.043 1.00 92.25 97 ALA A CA 1
ATOM 730 C C . ALA A 1 97 ? 15.571 -2.245 3.485 1.00 92.25 97 ALA A C 1
ATOM 732 O O . ALA A 1 97 ? 14.974 -3.215 3.016 1.00 92.25 97 ALA A O 1
ATOM 733 N N . LEU A 1 98 ? 16.495 -2.375 4.435 1.00 91.31 98 LEU A N 1
ATOM 734 C CA . LEU A 1 98 ? 16.875 -3.658 5.018 1.00 91.31 98 LEU A CA 1
ATOM 735 C C . LEU A 1 98 ? 15.906 -4.065 6.149 1.00 91.31 98 LEU A C 1
ATOM 737 O O . LEU A 1 98 ? 15.318 -3.198 6.811 1.00 91.31 98 LEU A O 1
ATOM 741 N N . PRO A 1 99 ? 15.738 -5.375 6.426 1.00 86.75 99 PRO A N 1
ATOM 742 C CA . PRO A 1 99 ? 14.846 -5.844 7.491 1.00 86.75 99 PRO A CA 1
ATOM 743 C C . PRO A 1 99 ? 15.235 -5.372 8.900 1.00 86.75 99 PRO A C 1
ATOM 745 O O . PRO A 1 99 ? 14.360 -5.086 9.710 1.00 86.75 99 PRO A O 1
ATOM 748 N N . LEU A 1 100 ? 16.537 -5.261 9.189 1.00 84.25 100 LEU A N 1
ATOM 749 C CA . LEU A 1 100 ? 17.085 -4.916 10.512 1.00 84.25 100 LEU A CA 1
ATOM 750 C C . LEU A 1 100 ? 17.525 -3.446 10.614 1.00 84.25 100 LEU A C 1
ATOM 752 O O . LEU A 1 100 ? 18.463 -3.125 11.340 1.00 84.25 100 LEU A O 1
ATOM 756 N N . ASN A 1 101 ? 16.810 -2.560 9.915 1.00 76.06 101 ASN A N 1
ATOM 757 C CA . ASN A 1 101 ? 17.127 -1.141 9.729 1.00 76.06 101 ASN A CA 1
ATOM 758 C C . ASN A 1 101 ? 18.343 -0.907 8.810 1.00 76.06 101 ASN A C 1
ATOM 760 O O . ASN A 1 101 ? 19.250 -1.728 8.711 1.00 76.06 101 ASN A O 1
ATOM 764 N N . GLY A 1 102 ? 18.335 0.223 8.101 1.00 88.88 102 GLY A N 1
ATOM 765 C CA . GLY A 1 102 ? 19.328 0.565 7.079 1.00 88.88 102 GLY A CA 1
ATOM 766 C C . GLY A 1 102 ? 18.767 0.521 5.658 1.00 88.88 102 GLY A C 1
ATOM 767 O O . GLY A 1 102 ? 17.643 0.075 5.423 1.00 88.88 102 GLY A O 1
ATOM 768 N N . VAL A 1 103 ? 19.561 1.019 4.714 1.00 92.06 103 VAL A N 1
ATOM 769 C CA . VAL A 1 103 ? 19.238 1.087 3.286 1.00 92.06 103 VAL A CA 1
ATOM 770 C C . VAL A 1 103 ? 20.432 0.518 2.531 1.00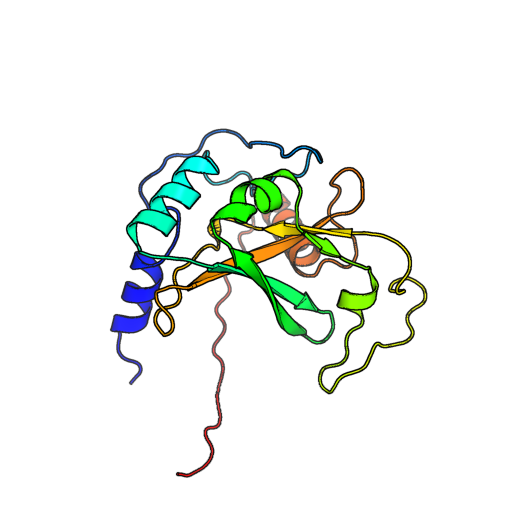 92.06 103 VAL A C 1
ATOM 772 O O . VAL A 1 103 ? 21.563 0.930 2.785 1.00 92.06 103 VAL A O 1
ATOM 775 N N . ALA A 1 104 ? 20.195 -0.462 1.662 1.00 92.25 104 ALA A N 1
ATOM 776 C CA . ALA A 1 104 ? 21.234 -0.998 0.794 1.00 92.25 104 ALA A CA 1
ATOM 777 C C . ALA A 1 104 ? 21.683 0.072 -0.211 1.00 92.25 104 ALA A C 1
ATOM 779 O O . ALA A 1 104 ? 20.850 0.793 -0.759 1.00 92.25 104 ALA A O 1
ATOM 780 N N . ASP A 1 105 ? 22.990 0.153 -0.463 1.00 93.06 105 ASP A N 1
ATOM 781 C CA . ASP A 1 105 ? 23.542 1.065 -1.463 1.00 93.06 105 ASP A CA 1
ATOM 782 C C . ASP A 1 105 ? 23.298 0.501 -2.868 1.00 93.06 105 ASP A C 1
ATOM 784 O O . ASP A 1 105 ? 24.022 -0.369 -3.354 1.00 93.06 105 ASP A O 1
ATOM 788 N N . ILE A 1 106 ? 22.195 0.936 -3.472 1.00 93.12 106 ILE A N 1
ATOM 789 C CA . ILE A 1 106 ? 21.770 0.564 -4.818 1.00 93.12 106 ILE A CA 1
ATOM 790 C C . ILE A 1 106 ? 21.613 1.877 -5.592 1.00 93.12 106 ILE A C 1
ATOM 792 O O . ILE A 1 106 ? 20.707 2.648 -5.257 1.00 93.12 106 ILE A O 1
ATOM 796 N N . PRO A 1 107 ? 22.460 2.154 -6.602 1.00 91.12 107 PRO A N 1
ATOM 797 C CA . PRO A 1 107 ? 22.482 3.443 -7.298 1.00 91.12 107 PRO A CA 1
ATOM 798 C C . PRO A 1 107 ? 21.112 3.905 -7.818 1.00 91.12 107 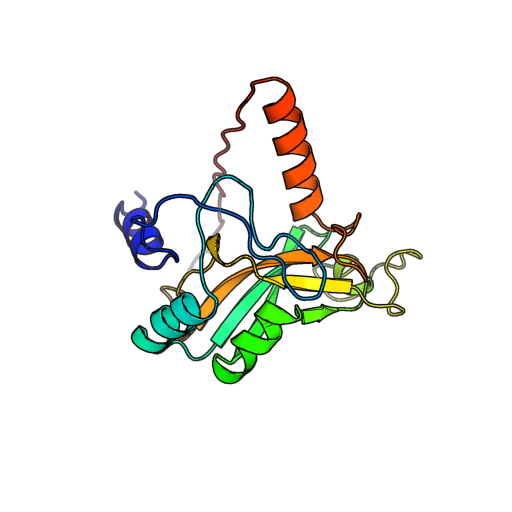PRO A C 1
ATOM 800 O O . PRO A 1 107 ? 20.782 5.088 -7.746 1.00 91.12 107 PRO A O 1
ATOM 803 N N . GLU A 1 108 ? 20.285 2.974 -8.294 1.00 90.81 108 GLU A N 1
ATOM 804 C CA . GLU A 1 108 ? 18.950 3.240 -8.838 1.00 90.81 108 GLU A CA 1
ATOM 805 C C . GLU A 1 108 ? 17.888 3.497 -7.752 1.00 90.81 108 GLU A C 1
ATOM 807 O O . GLU A 1 108 ? 16.839 4.080 -8.027 1.00 90.81 108 GLU A O 1
ATOM 812 N N . LEU A 1 109 ? 18.148 3.088 -6.506 1.00 94.56 109 LEU A N 1
ATOM 813 C CA . LEU A 1 109 ? 17.241 3.199 -5.359 1.00 94.56 109 LEU A CA 1
ATOM 814 C C . LEU A 1 109 ? 17.806 4.164 -4.313 1.00 94.56 109 LEU A C 1
ATOM 816 O O . LEU A 1 109 ? 17.959 3.830 -3.139 1.00 94.56 109 LEU A O 1
ATOM 820 N N . SER A 1 110 ? 18.119 5.382 -4.748 1.00 92.56 110 SER A N 1
ATOM 821 C CA . SER A 1 110 ? 18.695 6.411 -3.880 1.00 92.56 110 SER A CA 1
ATOM 822 C C . SER A 1 110 ? 17.636 7.223 -3.114 1.00 92.56 110 SER A C 1
ATOM 824 O O . SER A 1 110 ? 16.427 7.118 -3.344 1.00 92.56 110 SER A O 1
ATOM 826 N N . ALA A 1 111 ? 18.093 8.068 -2.185 1.00 92.25 111 ALA A N 1
ATOM 827 C CA . ALA A 1 111 ? 17.244 9.044 -1.496 1.00 92.25 111 ALA A CA 1
ATOM 828 C C . ALA A 1 111 ? 16.845 10.241 -2.387 1.00 92.25 111 ALA A C 1
ATOM 830 O O . ALA A 1 111 ? 16.088 11.105 -1.947 1.00 92.25 111 ALA A O 1
ATOM 831 N N . VAL A 1 112 ? 17.360 10.307 -3.619 1.00 92.12 112 VAL A N 1
ATOM 832 C CA . VAL A 1 112 ? 17.066 11.358 -4.596 1.00 92.12 112 VAL A CA 1
ATOM 833 C C . VAL A 1 112 ? 15.994 10.875 -5.568 1.00 92.12 112 VAL A C 1
ATOM 835 O O . VAL A 1 112 ? 16.007 9.733 -6.025 1.00 92.12 112 VAL A O 1
ATOM 838 N N . GLY A 1 113 ? 15.083 11.782 -5.916 1.00 90.69 113 GLY A N 1
ATOM 839 C CA . GLY A 1 113 ? 13.962 11.510 -6.808 1.00 90.69 113 GLY A CA 1
ATOM 840 C C . GLY A 1 113 ? 12.664 11.251 -6.052 1.00 90.69 113 GLY A C 1
ATOM 841 O O . GLY A 1 113 ? 12.602 11.320 -4.824 1.00 90.69 113 GLY A O 1
ATOM 842 N N . GLN A 1 114 ? 11.607 10.987 -6.813 1.00 92.62 114 GLN A N 1
ATOM 843 C CA . GLN A 1 114 ? 10.267 10.801 -6.280 1.00 92.62 114 GLN A CA 1
ATOM 844 C C . GLN A 1 114 ? 9.528 9.728 -7.073 1.00 92.62 114 GLN A C 1
ATOM 846 O O . GLN A 1 114 ? 9.529 9.730 -8.302 1.00 92.62 114 GLN A O 1
ATOM 851 N N . VAL A 1 115 ? 8.875 8.838 -6.339 1.00 94.00 115 VAL A N 1
ATOM 852 C CA . VAL A 1 115 ? 7.889 7.879 -6.836 1.00 94.00 115 VAL A CA 1
ATOM 853 C C . VAL A 1 115 ? 6.619 8.023 -6.006 1.00 94.00 115 VAL A C 1
ATOM 855 O O . VAL A 1 115 ? 6.647 8.555 -4.894 1.00 94.00 115 VAL A O 1
ATOM 858 N N . TRP A 1 116 ? 5.493 7.558 -6.532 1.00 93.62 116 TRP A N 1
ATOM 859 C CA . TRP A 1 116 ? 4.196 7.712 -5.878 1.00 93.62 116 TRP A CA 1
ATOM 860 C C . TRP A 1 116 ? 3.637 6.352 -5.499 1.00 93.62 116 TRP A C 1
ATOM 862 O O . TRP A 1 116 ? 3.479 5.478 -6.348 1.00 93.62 116 TRP A O 1
ATOM 872 N N . LEU A 1 117 ? 3.333 6.166 -4.218 1.00 93.75 117 LEU A N 1
ATOM 873 C CA . LEU A 1 117 ? 2.603 5.006 -3.727 1.00 93.75 117 LEU A CA 1
ATOM 874 C C . LEU A 1 117 ? 1.103 5.277 -3.856 1.00 93.75 117 LEU A C 1
ATOM 876 O O . LEU A 1 117 ? 0.536 6.081 -3.120 1.00 93.75 117 LEU A O 1
ATOM 880 N N . VAL A 1 118 ? 0.461 4.594 -4.790 1.00 90.62 118 VAL A N 1
ATOM 881 C CA . VAL A 1 118 ? -0.955 4.755 -5.111 1.00 90.62 118 VAL A CA 1
ATOM 882 C C . VAL A 1 118 ? -1.764 3.666 -4.401 1.00 90.62 118 VAL A C 1
ATOM 884 O O . VAL A 1 118 ? -1.511 2.483 -4.653 1.00 90.62 118 VAL A O 1
ATOM 887 N N . PRO A 1 119 ? -2.712 4.016 -3.512 1.00 88.88 119 PRO A N 1
ATOM 888 C CA . PRO A 1 119 ? -3.510 3.026 -2.791 1.00 88.88 119 PRO A CA 1
ATOM 889 C C . PRO A 1 119 ? -4.472 2.252 -3.707 1.00 88.88 119 PRO A C 1
ATOM 891 O O . PRO A 1 119 ? -5.163 2.840 -4.533 1.00 88.88 119 PRO A O 1
ATOM 894 N N . ASP A 1 120 ? -4.567 0.938 -3.505 1.00 85.38 120 ASP A N 1
ATOM 895 C CA . ASP A 1 120 ? -5.515 0.036 -4.163 1.00 85.38 120 ASP A CA 1
ATOM 896 C C . ASP A 1 120 ? -6.739 -0.191 -3.268 1.00 85.38 120 ASP A C 1
ATOM 898 O O . ASP A 1 120 ? -6.680 -0.880 -2.242 1.00 85.38 120 ASP A O 1
ATOM 902 N N . LEU A 1 121 ? -7.871 0.381 -3.674 1.00 80.31 121 LEU A N 1
ATOM 903 C CA . LEU A 1 121 ? -9.103 0.359 -2.892 1.00 80.31 121 LEU A CA 1
ATOM 904 C C . LEU A 1 121 ? -9.788 -1.003 -2.846 1.00 80.31 121 LEU A C 1
ATOM 906 O O . LEU A 1 121 ? -10.513 -1.256 -1.889 1.00 80.31 121 LEU A O 1
ATOM 910 N N . GLU A 1 122 ? -9.551 -1.890 -3.815 1.00 78.38 122 GLU A N 1
ATOM 911 C CA . GLU A 1 122 ? -10.128 -3.244 -3.795 1.00 78.38 122 GLU A CA 1
ATOM 912 C C . GLU A 1 122 ? -9.528 -4.108 -2.689 1.00 78.38 122 GLU A C 1
ATOM 914 O O . GLU A 1 122 ? -10.087 -5.124 -2.279 1.00 78.38 122 GLU A O 1
ATOM 919 N N . THR A 1 123 ? -8.355 -3.705 -2.213 1.00 86.88 123 THR A N 1
ATOM 920 C CA . THR A 1 123 ? -7.673 -4.363 -1.108 1.00 86.88 123 THR A CA 1
ATOM 921 C C . THR A 1 123 ? -7.999 -3.707 0.229 1.00 86.88 123 THR A C 1
ATOM 923 O O . THR A 1 123 ? -7.395 -4.083 1.233 1.00 86.88 123 THR A O 1
ATOM 926 N N . ALA A 1 124 ? -8.885 -2.706 0.271 1.00 89.94 124 ALA A N 1
ATOM 927 C CA . ALA A 1 124 ? -9.207 -2.001 1.500 1.00 89.94 124 ALA A CA 1
ATOM 928 C C . ALA A 1 124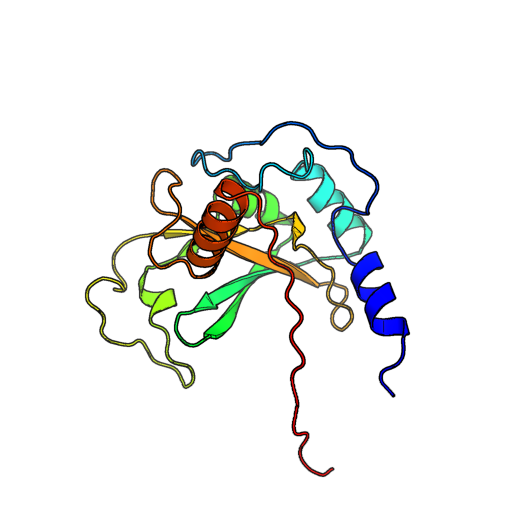 ? -9.995 -2.902 2.462 1.00 89.94 124 ALA A C 1
ATOM 930 O O . ALA A 1 124 ? -11.003 -3.507 2.096 1.00 89.94 124 ALA A O 1
ATOM 931 N N . ARG A 1 125 ? -9.531 -2.977 3.712 1.00 91.56 125 ARG A N 1
ATOM 932 C CA . ARG A 1 125 ? -10.174 -3.728 4.792 1.00 91.56 125 ARG A CA 1
ATOM 933 C C . ARG A 1 125 ? -10.063 -3.022 6.135 1.00 91.56 125 ARG A C 1
ATOM 935 O O . ARG A 1 125 ? -8.994 -2.499 6.449 1.00 91.56 125 ARG A O 1
ATOM 942 N N . VAL A 1 126 ? -11.129 -3.035 6.935 1.00 94.44 126 VAL A N 1
ATOM 943 C CA . VAL A 1 126 ? -11.053 -2.659 8.361 1.00 94.44 126 VAL A CA 1
ATOM 944 C C . VAL A 1 126 ? -10.241 -3.717 9.100 1.00 94.44 126 VAL A C 1
ATOM 946 O O . VAL A 1 126 ? -10.368 -4.905 8.809 1.00 94.44 126 VAL A O 1
ATOM 949 N N . LEU A 1 127 ? -9.366 -3.295 10.012 1.00 93.00 127 LEU A N 1
ATOM 950 C CA . LEU A 1 127 ? -8.527 -4.206 10.781 1.00 93.00 127 LEU A CA 1
ATOM 951 C C . LEU A 1 127 ? -9.340 -4.811 11.935 1.00 93.00 127 LEU A C 1
ATOM 953 O O . LEU A 1 127 ? -9.756 -4.069 12.822 1.00 93.00 127 LEU A O 1
ATOM 957 N N . PRO A 1 128 ? -9.530 -6.143 11.992 1.00 90.69 128 PRO A N 1
ATOM 958 C CA . PRO A 1 128 ? -10.344 -6.765 13.041 1.00 90.69 128 PRO A CA 1
ATOM 959 C C . PRO A 1 128 ? -9.812 -6.531 14.461 1.00 90.69 128 PRO A C 1
ATOM 961 O O . PRO A 1 128 ? -10.578 -6.471 15.415 1.00 90.69 128 PRO A O 1
ATOM 964 N N . TRP A 1 129 ? -8.492 -6.399 14.603 1.00 90.94 129 TRP A N 1
ATOM 965 C CA . TRP A 1 129 ? -7.814 -6.165 15.881 1.00 90.94 129 TRP A CA 1
ATOM 966 C C . TRP A 1 129 ? -7.641 -4.679 16.224 1.00 90.94 129 TRP A C 1
ATOM 968 O O . TRP A 1 129 ? -7.144 -4.365 17.298 1.00 90.94 129 TRP A O 1
ATOM 978 N N . GLU A 1 130 ? -7.999 -3.772 15.314 1.00 95.19 130 GLU A N 1
ATOM 979 C CA . GLU A 1 130 ? -7.901 -2.324 15.514 1.00 95.19 130 GLU A CA 1
ATOM 980 C C . GLU A 1 130 ? -9.013 -1.631 14.701 1.00 95.19 130 GLU A C 1
ATOM 982 O O . GLU A 1 130 ? -8.762 -1.133 13.600 1.00 95.19 130 GLU A O 1
ATOM 987 N N . PRO A 1 131 ? -10.266 -1.637 15.191 1.00 91.94 131 PRO A N 1
ATOM 988 C CA . PRO A 1 131 ? -11.435 -1.311 14.366 1.00 91.94 131 PRO A CA 1
ATOM 989 C C . PRO A 1 131 ? -11.495 0.136 13.857 1.00 91.94 131 PRO A C 1
ATOM 991 O O . PRO A 1 131 ? -12.102 0.397 12.823 1.00 91.94 131 PRO A O 1
ATOM 994 N N . ASN A 1 132 ? -10.828 1.076 14.533 1.00 96.06 132 ASN A N 1
ATOM 995 C CA . ASN A 1 132 ? -10.716 2.469 14.083 1.00 96.06 132 ASN A CA 1
ATOM 996 C C . ASN A 1 132 ? -9.652 2.653 12.968 1.00 96.06 132 ASN A C 1
ATOM 998 O O . ASN A 1 132 ? -9.408 3.774 12.508 1.00 96.06 132 ASN A O 1
ATOM 1002 N N . HIS A 1 133 ? -9.002 1.568 12.534 1.00 96.44 133 HIS A N 1
ATOM 1003 C CA . HIS A 1 133 ? -8.039 1.532 11.446 1.00 96.44 133 HIS A CA 1
ATOM 1004 C C . HIS A 1 133 ? -8.544 0.637 10.307 1.00 96.44 133 HIS A C 1
ATOM 1006 O O . HIS A 1 133 ? -9.035 -0.473 10.500 1.00 96.44 133 HIS A O 1
ATOM 1012 N N . ALA A 1 134 ? -8.308 1.083 9.079 1.00 95.88 134 ALA A N 1
ATOM 1013 C CA . ALA A 1 134 ? -8.350 0.249 7.889 1.00 95.88 134 ALA A CA 1
ATOM 1014 C C . ALA A 1 134 ? -6.954 0.113 7.277 1.00 95.88 134 ALA A C 1
ATOM 1016 O O . ALA A 1 134 ? -6.013 0.823 7.637 1.00 95.88 134 ALA A O 1
ATOM 1017 N N . SER A 1 135 ? -6.808 -0.803 6.329 1.00 94.69 135 SER A N 1
ATOM 1018 C CA . SER A 1 135 ? -5.600 -0.958 5.527 1.00 94.69 135 SER A CA 1
ATOM 1019 C C . SER A 1 135 ? -5.939 -1.255 4.075 1.00 94.69 135 SER A C 1
ATOM 1021 O O . SER A 1 135 ? -6.918 -1.936 3.802 1.00 94.69 135 SER A O 1
ATOM 1023 N N . CYS A 1 136 ? -5.115 -0.772 3.156 1.00 92.62 136 CYS A N 1
ATOM 1024 C CA . CYS A 1 136 ? -5.106 -1.121 1.735 1.00 92.62 136 CYS A CA 1
ATOM 1025 C C . CYS A 1 136 ? -3.659 -1.433 1.321 1.00 92.62 136 CYS A C 1
ATOM 1027 O O . CYS A 1 136 ? -2.717 -1.124 2.045 1.00 92.62 136 CYS A O 1
ATOM 1029 N N . LEU A 1 137 ? -3.460 -2.142 0.219 1.00 93.06 137 LEU A N 1
ATOM 1030 C CA . LEU A 1 137 ? -2.163 -2.264 -0.445 1.00 93.06 137 LEU A CA 1
ATOM 1031 C C . LEU A 1 137 ? -1.968 -1.070 -1.379 1.00 93.06 137 LEU A C 1
ATOM 1033 O O . LEU A 1 137 ? -2.939 -0.422 -1.752 1.00 93.06 137 LEU A O 1
ATOM 1037 N N . GLY A 1 138 ? -0.730 -0.782 -1.766 1.00 91.75 138 GLY A N 1
ATOM 1038 C CA . GLY A 1 138 ? -0.424 0.222 -2.780 1.00 91.75 138 GLY A CA 1
ATOM 1039 C C . GLY A 1 138 ? 0.500 -0.299 -3.878 1.00 91.75 138 GLY A C 1
ATOM 1040 O O . GLY A 1 138 ? 1.265 -1.245 -3.675 1.00 91.75 138 GLY A O 1
ATOM 1041 N N . SER A 1 139 ? 0.428 0.344 -5.041 1.00 92.50 139 SER A N 1
ATOM 1042 C CA . SER A 1 139 ? 1.369 0.175 -6.154 1.00 92.50 139 SER A CA 1
ATOM 1043 C C . SER A 1 139 ? 2.235 1.416 -6.297 1.00 92.50 139 SER A C 1
ATOM 1045 O O . SER A 1 139 ? 1.744 2.530 -6.148 1.00 92.50 139 SER A O 1
ATOM 1047 N N . PHE A 1 140 ? 3.507 1.235 -6.635 1.00 93.69 140 PHE A N 1
ATOM 1048 C CA . PHE A 1 140 ? 4.381 2.350 -6.976 1.00 93.69 140 PHE A CA 1
ATOM 1049 C C . PHE A 1 140 ? 4.269 2.713 -8.452 1.00 93.69 140 PHE A C 1
ATOM 1051 O O . PHE A 1 140 ? 4.271 1.833 -9.318 1.00 93.69 140 PHE A O 1
ATOM 1058 N N . VAL A 1 141 ? 4.251 4.012 -8.721 1.00 91.25 141 VAL A N 1
ATOM 1059 C CA . VAL A 1 141 ? 4.314 4.582 -10.066 1.00 91.25 141 VAL A CA 1
ATOM 1060 C C . VAL A 1 141 ? 5.372 5.675 -10.146 1.00 91.25 141 VAL A C 1
ATOM 1062 O O . VAL A 1 141 ? 5.721 6.304 -9.143 1.00 91.25 141 VAL A O 1
ATOM 1065 N N . GLU A 1 142 ? 5.878 5.892 -11.350 1.00 90.44 142 GLU A N 1
ATOM 1066 C CA . GLU A 1 142 ? 6.757 7.010 -11.674 1.00 90.44 142 GLU A CA 1
ATOM 1067 C C . GLU A 1 142 ? 5.954 8.299 -11.884 1.00 90.44 142 GLU A C 1
ATOM 1069 O O . GLU A 1 142 ? 4.719 8.310 -11.944 1.00 90.44 142 GLU A O 1
ATOM 1074 N N . THR A 1 143 ? 6.670 9.412 -12.031 1.00 84.12 143 THR A N 1
ATOM 1075 C CA . THR A 1 143 ? 6.090 10.666 -12.513 1.00 84.12 143 THR A CA 1
ATOM 1076 C C . THR A 1 143 ? 5.446 10.445 -13.883 1.00 84.12 143 THR A C 1
ATOM 1078 O O . THR A 1 143 ? 6.106 10.010 -14.819 1.00 84.12 143 THR A O 1
ATOM 1081 N N . GLY A 1 144 ? 4.151 10.749 -14.000 1.00 78.75 144 GLY A N 1
ATOM 1082 C CA . GLY A 1 144 ? 3.357 10.457 -15.203 1.00 78.75 144 GLY A CA 1
ATOM 1083 C C . GLY A 1 144 ? 2.572 9.142 -15.138 1.00 78.75 144 GLY A C 1
ATOM 1084 O O . GLY A 1 144 ? 1.892 8.800 -16.099 1.00 78.75 144 GLY A O 1
ATOM 1085 N N . GLY A 1 145 ? 2.647 8.425 -14.012 1.00 81.62 145 GLY A N 1
ATOM 1086 C CA . GLY A 1 145 ? 1.731 7.341 -13.665 1.00 81.62 145 GLY A CA 1
ATOM 1087 C C . GLY A 1 145 ? 2.013 5.981 -14.291 1.00 81.62 145 GLY A C 1
ATOM 1088 O O . GLY A 1 145 ? 1.210 5.053 -14.170 1.00 81.62 145 GLY A O 1
ATOM 1089 N N . THR A 1 146 ? 3.161 5.818 -14.933 1.00 87.19 146 THR A N 1
ATOM 1090 C CA . THR A 1 146 ? 3.625 4.508 -15.384 1.00 87.19 146 THR A CA 1
ATOM 1091 C C . THR A 1 146 ? 3.993 3.636 -14.179 1.00 87.19 146 THR A C 1
ATOM 1093 O O . THR A 1 146 ? 4.618 4.128 -13.235 1.00 87.19 146 THR A O 1
ATOM 1096 N N . PRO A 1 147 ? 3.626 2.337 -14.159 1.00 90.81 147 PRO A N 1
ATOM 1097 C CA . PRO A 1 147 ? 4.044 1.436 -13.090 1.00 90.81 147 PRO A CA 1
ATOM 1098 C C . PRO A 1 147 ? 5.565 1.417 -12.949 1.00 90.81 147 PRO A C 1
ATOM 1100 O O . PRO A 1 147 ? 6.275 1.122 -13.911 1.00 90.81 147 PRO A O 1
ATOM 1103 N N . TRP A 1 148 ? 6.059 1.699 -11.744 1.00 93.81 148 TRP A N 1
ATOM 1104 C CA . TRP A 1 148 ? 7.494 1.769 -11.500 1.00 93.81 148 TRP A CA 1
ATOM 1105 C C . TRP A 1 148 ? 8.128 0.381 -11.628 1.00 93.81 148 TRP A C 1
ATOM 1107 O O . TRP A 1 148 ? 7.588 -0.616 -11.134 1.00 93.81 148 TRP A O 1
ATOM 1117 N N . THR A 1 149 ? 9.287 0.298 -12.279 1.00 93.25 149 THR A N 1
ATOM 1118 C CA . THR A 1 149 ? 9.978 -0.972 -12.570 1.00 93.25 149 THR A CA 1
ATOM 1119 C C . THR A 1 149 ? 10.331 -1.758 -11.308 1.00 93.25 149 THR A C 1
ATOM 1121 O O . THR A 1 149 ? 10.261 -2.989 -11.324 1.00 93.25 149 THR A O 1
ATOM 1124 N N . HIS A 1 150 ? 10.608 -1.060 -10.204 1.00 94.81 150 HIS A N 1
ATOM 1125 C CA . HIS A 1 150 ? 10.933 -1.645 -8.902 1.00 94.81 150 HIS A CA 1
ATOM 1126 C C . HIS A 1 150 ? 9.709 -1.910 -8.009 1.00 94.81 150 HIS A C 1
ATOM 1128 O O . HIS A 1 150 ? 9.872 -2.267 -6.846 1.00 94.81 150 HIS A O 1
ATOM 1134 N N . CYS A 1 151 ? 8.480 -1.769 -8.520 1.00 94.38 151 CYS A N 1
ATOM 1135 C CA . CYS A 1 151 ? 7.275 -2.135 -7.781 1.00 94.38 151 CYS A CA 1
ATOM 1136 C C . CYS A 1 151 ? 7.040 -3.660 -7.821 1.00 94.38 151 CYS A C 1
ATOM 1138 O O . CYS A 1 151 ? 6.715 -4.189 -8.892 1.00 94.38 151 CYS A O 1
ATOM 1140 N N . PRO A 1 152 ? 7.082 -4.381 -6.679 1.00 93.38 152 PRO A N 1
ATOM 1141 C CA . PRO A 1 152 ? 6.846 -5.828 -6.674 1.00 93.38 152 PRO A CA 1
ATOM 1142 C C . PRO A 1 152 ? 5.433 -6.200 -7.134 1.00 93.38 152 PRO A C 1
ATOM 1144 O O . PRO A 1 152 ? 5.243 -7.189 -7.839 1.00 93.38 152 PRO A O 1
ATOM 1147 N N . ARG A 1 153 ? 4.433 -5.378 -6.787 1.00 92.25 153 ARG A N 1
ATOM 1148 C CA . ARG A 1 153 ? 3.044 -5.616 -7.194 1.00 92.25 153 ARG A CA 1
ATOM 1149 C C . ARG A 1 153 ? 2.851 -5.429 -8.698 1.00 92.25 153 ARG A C 1
ATOM 1151 O O . ARG A 1 153 ? 2.257 -6.288 -9.332 1.00 92.25 153 ARG A O 1
ATOM 1158 N N . ALA A 1 154 ? 3.455 -4.395 -9.288 1.00 91.50 154 ALA A N 1
ATOM 1159 C CA . ALA A 1 154 ? 3.423 -4.215 -10.739 1.00 91.50 154 ALA A CA 1
ATOM 1160 C C . ALA A 1 154 ? 4.154 -5.348 -11.479 1.00 91.50 154 ALA A C 1
ATOM 1162 O O . ALA A 1 154 ? 3.747 -5.737 -12.573 1.00 91.50 154 ALA A O 1
ATOM 1163 N N . ALA A 1 155 ? 5.227 -5.901 -10.901 1.00 92.94 155 ALA A N 1
ATOM 1164 C CA . ALA A 1 155 ? 5.887 -7.081 -11.455 1.00 92.94 155 ALA A CA 1
ATOM 1165 C C . ALA A 1 155 ? 4.954 -8.306 -11.468 1.00 92.94 155 ALA A C 1
ATOM 1167 O O . ALA A 1 155 ? 4.888 -9.008 -12.480 1.00 92.94 155 ALA A O 1
ATOM 1168 N N . LEU A 1 156 ? 4.188 -8.517 -10.390 1.00 92.38 156 LEU A N 1
ATOM 1169 C CA . LEU A 1 156 ? 3.154 -9.552 -10.327 1.00 92.38 156 LEU A CA 1
ATOM 1170 C C . LEU A 1 156 ? 2.047 -9.316 -11.364 1.00 92.38 156 LEU A C 1
ATOM 1172 O O . LEU A 1 156 ? 1.697 -10.243 -12.092 1.00 92.38 156 LEU A O 1
ATOM 1176 N N . ASP A 1 157 ? 1.544 -8.086 -11.480 1.00 89.81 157 ASP A N 1
ATOM 1177 C CA . ASP A 1 157 ? 0.491 -7.734 -12.439 1.00 89.81 157 ASP A CA 1
ATOM 1178 C C . ASP A 1 157 ? 0.928 -8.029 -13.884 1.00 89.81 157 ASP A C 1
ATOM 1180 O O . ASP A 1 157 ? 0.165 -8.613 -14.656 1.00 89.81 157 ASP A O 1
ATOM 1184 N N . ARG A 1 158 ? 2.186 -7.723 -14.242 1.00 92.75 158 ARG A N 1
ATOM 1185 C CA . ARG A 1 158 ? 2.760 -8.077 -15.555 1.00 92.75 158 ARG A CA 1
ATOM 1186 C C . ARG A 1 158 ? 2.809 -9.588 -15.782 1.00 92.75 158 ARG A C 1
ATOM 1188 O O . ARG A 1 158 ? 2.469 -10.047 -16.872 1.00 92.75 158 ARG A O 1
ATOM 1195 N N . ALA A 1 159 ? 3.216 -10.366 -14.778 1.00 94.62 159 ALA A N 1
ATOM 1196 C CA . ALA A 1 159 ? 3.269 -11.824 -14.884 1.00 94.62 159 ALA A CA 1
ATOM 1197 C C . ALA A 1 159 ? 1.866 -12.437 -15.055 1.00 94.62 159 ALA A C 1
ATOM 1199 O O . ALA A 1 159 ? 1.666 -13.305 -15.906 1.00 94.62 159 ALA A O 1
ATOM 1200 N N . VAL A 1 160 ? 0.878 -11.943 -14.303 1.00 93.44 160 VAL A N 1
ATOM 1201 C CA . VAL A 1 160 ? -0.526 -12.365 -14.420 1.00 93.44 160 VAL A CA 1
ATOM 1202 C C . VAL A 1 160 ? -1.103 -11.986 -15.785 1.00 93.44 160 VAL A C 1
ATOM 1204 O O . VAL A 1 160 ? -1.747 -12.818 -16.423 1.00 93.44 160 VAL A O 1
ATOM 1207 N N . ALA A 1 161 ? -0.831 -10.776 -16.278 1.00 89.69 161 ALA A N 1
ATOM 1208 C CA . ALA A 1 161 ? -1.256 -10.347 -17.609 1.00 89.69 161 ALA A CA 1
ATOM 1209 C C . ALA A 1 161 ? -0.645 -11.218 -18.723 1.00 89.69 161 ALA A C 1
ATOM 1211 O O . ALA A 1 161 ? -1.342 -11.591 -19.667 1.00 89.69 161 ALA A O 1
ATOM 1212 N N . ALA A 1 162 ? 0.628 -11.607 -18.594 1.00 94.75 162 ALA A N 1
ATOM 1213 C CA . ALA A 1 162 ? 1.291 -12.498 -19.546 1.00 94.75 162 ALA A CA 1
ATOM 1214 C C . ALA A 1 162 ? 0.667 -13.908 -19.581 1.00 94.75 162 ALA A C 1
ATOM 1216 O O . ALA A 1 162 ? 0.574 -14.513 -20.650 1.00 94.75 162 ALA A O 1
ATOM 1217 N N . LEU A 1 163 ? 0.209 -14.428 -18.436 1.00 94.94 163 LEU A N 1
ATOM 1218 C CA . LEU A 1 163 ? -0.563 -15.676 -18.378 1.00 94.94 163 LEU A CA 1
ATOM 1219 C C . LEU A 1 163 ? -1.940 -15.512 -19.034 1.00 94.94 163 LEU A C 1
ATOM 1221 O O . LEU A 1 163 ? -2.325 -16.340 -19.862 1.00 94.94 163 LEU A O 1
ATOM 1225 N N . ALA A 1 164 ? -2.644 -14.420 -18.730 1.00 94.12 164 ALA A N 1
ATOM 1226 C CA . ALA A 1 164 ? -3.963 -14.134 -19.288 1.00 94.12 164 ALA A CA 1
ATOM 1227 C C . ALA A 1 164 ? -3.936 -14.005 -20.821 1.00 94.12 164 ALA A C 1
ATOM 1229 O O . ALA A 1 164 ? -4.806 -14.551 -21.496 1.00 94.12 164 ALA A O 1
ATOM 1230 N N . ALA A 1 165 ? -2.895 -13.381 -21.386 1.00 96.12 165 ALA A N 1
ATOM 1231 C CA . ALA A 1 165 ? -2.685 -13.289 -22.835 1.00 96.12 165 ALA A CA 1
ATOM 1232 C C . ALA A 1 165 ? -2.539 -14.662 -23.524 1.00 96.12 165 ALA A C 1
ATOM 1234 O O . ALA A 1 165 ? -2.709 -14.775 -24.735 1.00 96.12 165 ALA A O 1
ATOM 1235 N N . ARG A 1 166 ? -2.245 -15.715 -22.753 1.00 97.56 166 ARG A N 1
ATOM 1236 C CA . ARG A 1 166 ? -2.141 -17.109 -23.208 1.00 97.56 166 ARG A CA 1
ATOM 1237 C C . ARG A 1 166 ? -3.385 -17.934 -22.860 1.00 97.56 166 ARG A C 1
ATOM 1239 O O . ARG A 1 166 ? -3.347 -19.154 -22.972 1.00 97.56 166 ARG A O 1
ATOM 1246 N N . GLY A 1 167 ? -4.462 -17.289 -22.407 1.00 97.19 167 GLY A N 1
ATOM 1247 C CA . GLY A 1 167 ? -5.695 -17.953 -21.982 1.00 97.19 167 GLY A CA 1
ATOM 1248 C C . GLY A 1 167 ? -5.578 -18.696 -20.648 1.00 97.19 167 GLY A C 1
ATOM 1249 O O . GLY A 1 167 ? -6.380 -19.588 -20.382 1.00 97.19 167 GLY A O 1
ATOM 1250 N N . LEU A 1 168 ? -4.585 -18.365 -19.815 1.00 95.81 168 LEU A N 1
ATOM 1251 C CA . LEU A 1 168 ? -4.348 -19.015 -18.524 1.00 95.81 168 LEU A CA 1
ATOM 1252 C C . LEU A 1 168 ? -4.755 -18.105 -17.361 1.00 95.81 168 LEU A C 1
ATOM 1254 O O . LEU A 1 168 ? -4.550 -16.893 -17.399 1.00 95.81 168 LEU A O 1
ATOM 1258 N N . VAL A 1 169 ? -5.273 -18.707 -16.290 1.00 93.31 169 VAL A N 1
ATOM 1259 C CA . VAL A 1 169 ? -5.590 -18.021 -15.030 1.00 93.31 169 VAL A CA 1
ATOM 1260 C C . VAL A 1 169 ? -4.703 -18.580 -13.926 1.00 93.31 169 VAL A C 1
ATOM 1262 O O . VAL A 1 169 ? -4.632 -19.791 -13.732 1.00 93.31 169 VAL A O 1
ATOM 1265 N N . MET A 1 170 ? -4.035 -17.697 -13.184 1.00 90.69 170 MET A N 1
ATOM 1266 C CA . MET A 1 170 ? -3.242 -18.092 -12.023 1.00 90.69 170 MET A CA 1
ATOM 1267 C C . MET A 1 170 ? -4.137 -18.239 -10.791 1.00 90.69 170 MET A C 1
ATOM 1269 O O . MET A 1 170 ? -4.838 -17.302 -10.410 1.00 90.69 170 MET A O 1
ATOM 1273 N N . GLN A 1 171 ? -4.067 -19.395 -10.134 1.00 93.94 171 GLN A N 1
ATOM 1274 C CA . GLN A 1 171 ? -4.664 -19.626 -8.821 1.00 93.94 171 GLN A CA 1
ATOM 1275 C C . GLN A 1 171 ? -3.554 -20.015 -7.848 1.00 93.94 171 GLN A C 1
ATOM 1277 O O . GLN A 1 171 ? -2.803 -20.953 -8.103 1.00 93.94 171 GLN A O 1
ATOM 1282 N N . ALA A 1 172 ? -3.437 -19.282 -6.744 1.00 91.19 172 ALA A N 1
ATOM 1283 C CA . ALA A 1 172 ? -2.423 -19.522 -5.727 1.00 91.19 172 ALA A CA 1
ATOM 1284 C C . ALA A 1 172 ? -3.031 -19.377 -4.330 1.00 91.19 172 ALA A C 1
ATOM 1286 O O . ALA A 1 172 ? -3.884 -18.520 -4.098 1.00 91.19 172 ALA A O 1
ATOM 1287 N N . ALA A 1 173 ? -2.564 -20.209 -3.403 1.00 93.50 173 ALA A N 1
ATOM 1288 C CA . ALA A 1 173 ? -2.879 -20.129 -1.986 1.00 93.50 173 ALA A CA 1
ATOM 1289 C C . ALA A 1 173 ? -1.591 -20.348 -1.188 1.00 93.50 173 ALA A C 1
ATOM 1291 O O . ALA A 1 173 ? -0.808 -21.244 -1.502 1.00 93.50 173 ALA A O 1
ATOM 1292 N N . PHE A 1 174 ? -1.374 -19.528 -0.162 1.00 90.06 174 PHE A N 1
ATOM 1293 C CA . PHE A 1 174 ? -0.181 -19.586 0.677 1.00 90.06 174 PHE A CA 1
ATOM 1294 C C . PHE A 1 174 ? -0.567 -20.053 2.078 1.00 90.06 174 PHE A C 1
ATOM 1296 O O . PHE A 1 174 ? -1.485 -19.505 2.686 1.00 90.06 174 PHE A O 1
ATOM 1303 N N . ALA A 1 175 ? 0.151 -21.046 2.599 1.00 90.25 175 ALA A N 1
ATOM 1304 C CA . ALA A 1 175 ? 0.021 -21.499 3.978 1.00 90.25 175 ALA A CA 1
ATOM 1305 C C . ALA A 1 175 ? 1.312 -21.167 4.729 1.00 90.25 175 ALA A C 1
ATOM 1307 O O . ALA A 1 175 ? 2.369 -21.728 4.441 1.00 90.25 175 ALA A O 1
ATOM 1308 N N . ALA A 1 176 ? 1.231 -20.243 5.685 1.00 86.62 176 ALA A N 1
ATOM 1309 C CA . ALA A 1 176 ? 2.360 -19.897 6.537 1.00 86.62 176 ALA A CA 1
ATOM 1310 C C . ALA A 1 176 ? 2.362 -20.779 7.790 1.00 86.62 176 ALA A C 1
ATOM 1312 O O . ALA A 1 176 ? 1.352 -20.895 8.486 1.00 86.62 176 ALA A O 1
ATOM 1313 N N . ARG A 1 177 ? 3.515 -21.373 8.106 1.00 89.56 177 ARG A N 1
ATOM 1314 C CA . ARG A 1 177 ? 3.764 -21.949 9.429 1.00 89.56 177 ARG A CA 1
ATOM 1315 C C . ARG A 1 177 ? 4.357 -20.860 10.312 1.00 89.56 177 ARG A C 1
ATOM 1317 O O . ARG A 1 177 ? 5.408 -20.320 9.989 1.00 89.56 177 ARG A O 1
ATOM 1324 N N . ILE A 1 178 ? 3.698 -20.577 11.428 1.00 88.69 178 ILE A N 1
ATOM 1325 C CA . ILE A 1 178 ? 4.165 -19.614 12.425 1.00 88.69 178 ILE A CA 1
ATOM 1326 C C . ILE A 1 178 ? 4.634 -20.408 13.643 1.00 88.69 178 ILE A C 1
ATOM 1328 O O . ILE A 1 178 ? 3.901 -21.261 14.144 1.00 88.69 178 ILE A O 1
ATOM 1332 N N . HIS A 1 179 ? 5.863 -20.160 14.096 1.00 90.12 179 HIS A N 1
ATOM 1333 C CA . HIS A 1 179 ? 6.360 -20.689 15.362 1.00 90.12 179 HIS A CA 1
ATOM 1334 C C . HIS A 1 179 ? 6.068 -19.661 16.455 1.00 90.12 179 HIS A C 1
ATOM 1336 O O . HIS A 1 179 ? 6.622 -18.563 16.427 1.00 90.12 179 HIS A O 1
ATOM 1342 N N . ALA A 1 180 ? 5.173 -19.998 17.381 1.00 86.25 180 ALA A N 1
ATOM 1343 C CA . ALA A 1 180 ? 4.972 -19.205 18.584 1.00 86.25 180 ALA A CA 1
ATOM 1344 C C . ALA A 1 180 ? 5.995 -19.651 19.641 1.00 86.25 180 ALA A C 1
ATOM 1346 O O . ALA A 1 180 ? 6.173 -20.864 19.807 1.00 86.25 180 ALA A O 1
ATOM 1347 N N . PRO A 1 181 ? 6.670 -18.719 20.337 1.00 83.25 181 PRO A N 1
ATOM 1348 C CA . PRO A 1 181 ? 7.495 -19.080 21.481 1.00 83.25 181 PRO A CA 1
ATOM 1349 C C . PRO A 1 181 ? 6.639 -19.799 22.533 1.00 83.25 181 PRO A C 1
ATOM 1351 O O . PRO A 1 181 ? 5.434 -19.553 22.636 1.00 83.25 181 PRO A O 1
ATOM 1354 N N . ALA A 1 182 ? 7.258 -20.714 23.284 1.00 77.62 182 ALA A N 1
ATOM 1355 C CA . ALA A 1 182 ? 6.613 -21.326 24.441 1.00 77.62 182 ALA A CA 1
ATOM 1356 C C . ALA A 1 182 ? 6.155 -20.225 25.426 1.00 77.62 182 ALA A C 1
ATOM 1358 O O . ALA A 1 182 ? 6.826 -19.190 25.493 1.00 77.62 182 ALA A O 1
ATOM 1359 N N . PRO A 1 183 ? 5.014 -20.417 26.115 1.00 75.56 183 PRO A N 1
ATOM 1360 C CA . PRO A 1 183 ? 4.452 -19.422 27.028 1.00 75.56 183 PRO A CA 1
ATOM 1361 C C . PRO A 1 183 ? 5.394 -19.065 28.182 1.00 75.56 183 PRO A C 1
ATOM 1363 O O . PRO A 1 183 ? 6.192 -19.940 28.594 1.00 75.56 183 PRO A O 1
#

Radius of gyration: 17.56 Å; chains: 1; bounding box: 46×40×50 Å

Sequence (183 aa):
MFPADVSVACLEHSFPPRRVAANPAVQNNFGVVLYSAARGRLVVKDLISWLTARDVNFVRVGRVDSGGVLRVEAQTIRHLASALENGLPMVPAVQAALPLNGVADIPELSAVGQVWLVPDLETARVLPWEPNHASCLGSFVETGGTPWTHCPRAALDRAVAALAARGLVMQAAFAARIHAPAP

pLDDT: mean 79.95, std 20.52, range [29.27, 97.56]